Protein AF-A0A1V5P7W5-F1 (afdb_monomer_lite)

Structure (mmCIF, N/CA/C/O backbone):
data_AF-A0A1V5P7W5-F1
#
_entry.id   AF-A0A1V5P7W5-F1
#
loop_
_atom_site.group_PDB
_atom_site.id
_atom_site.type_symbol
_atom_site.label_atom_id
_atom_site.label_alt_id
_atom_site.label_comp_id
_atom_site.label_asym_id
_atom_site.label_entity_id
_atom_site.label_seq_id
_atom_site.pdbx_PDB_ins_code
_atom_site.Cartn_x
_atom_site.Cartn_y
_atom_site.Cartn_z
_atom_site.occupancy
_atom_site.B_iso_or_equiv
_atom_site.auth_seq_id
_atom_site.auth_comp_id
_atom_site.auth_asym_id
_atom_site.auth_atom_id
_atom_site.pdbx_PDB_model_num
ATOM 1 N N . MET A 1 1 ? 21.159 -1.625 1.897 1.00 65.69 1 ME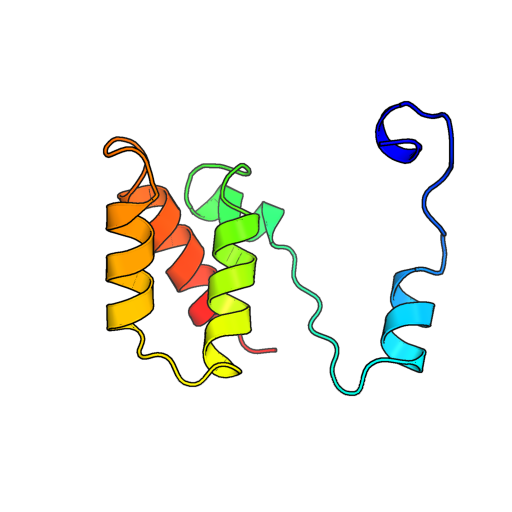T A N 1
ATOM 2 C CA . MET A 1 1 ? 20.358 -1.458 0.664 1.00 65.69 1 MET A CA 1
ATOM 3 C C . MET A 1 1 ? 21.270 -0.906 -0.425 1.00 65.69 1 MET A C 1
ATOM 5 O O . MET A 1 1 ? 21.418 0.306 -0.483 1.00 65.69 1 MET A O 1
ATOM 9 N N . PRO A 1 2 ? 21.918 -1.765 -1.233 1.00 85.25 2 PRO A N 1
ATOM 10 C CA . PRO A 1 2 ? 23.006 -1.363 -2.132 1.00 85.25 2 PRO A CA 1
ATOM 11 C C . PRO A 1 2 ? 22.590 -0.316 -3.174 1.00 85.25 2 PRO A C 1
ATOM 13 O O . PRO A 1 2 ? 23.397 0.533 -3.523 1.00 85.25 2 PRO A O 1
ATOM 16 N N . VAL A 1 3 ? 21.325 -0.310 -3.606 1.00 88.19 3 VAL A N 1
ATOM 17 C CA . VAL A 1 3 ? 20.793 0.731 -4.504 1.00 88.19 3 VAL A CA 1
ATOM 18 C C . VAL A 1 3 ? 20.691 2.088 -3.802 1.00 88.19 3 VAL A C 1
ATOM 20 O O . VAL A 1 3 ? 21.170 3.092 -4.315 1.00 88.19 3 VAL A O 1
ATOM 23 N N . ILE A 1 4 ? 20.132 2.122 -2.589 1.00 87.00 4 ILE A N 1
ATOM 24 C CA . ILE A 1 4 ? 19.969 3.364 -1.810 1.00 87.00 4 ILE A CA 1
ATOM 25 C C . ILE A 1 4 ? 21.324 3.940 -1.383 1.00 87.00 4 ILE A C 1
ATOM 27 O O . ILE A 1 4 ? 21.490 5.153 -1.330 1.00 87.00 4 ILE A O 1
ATOM 31 N N . THR A 1 5 ? 22.307 3.083 -1.103 1.00 93.06 5 THR A N 1
ATOM 32 C CA . THR A 1 5 ? 23.672 3.506 -0.758 1.00 93.06 5 THR A CA 1
ATOM 33 C C . THR A 1 5 ? 24.537 3.817 -1.984 1.00 93.06 5 THR A C 1
ATOM 35 O O . THR A 1 5 ? 25.728 4.066 -1.826 1.00 93.06 5 THR A O 1
ATOM 38 N N . GLY A 1 6 ? 23.978 3.770 -3.202 1.00 90.88 6 GLY A N 1
ATOM 39 C CA . GLY A 1 6 ? 24.693 4.041 -4.457 1.00 90.88 6 GLY A CA 1
ATOM 40 C C . GLY A 1 6 ? 25.713 2.971 -4.863 1.00 90.88 6 GLY A C 1
ATOM 41 O O . GLY A 1 6 ? 26.446 3.144 -5.831 1.00 90.88 6 GLY A O 1
ATOM 42 N N . SER A 1 7 ? 25.768 1.856 -4.137 1.00 91.69 7 SER A N 1
ATOM 43 C CA . SER A 1 7 ? 26.683 0.735 -4.375 1.00 91.69 7 SER A CA 1
ATOM 44 C C . SER A 1 7 ? 26.217 -0.187 -5.513 1.00 91.69 7 SER A C 1
ATOM 46 O O . SER A 1 7 ? 26.969 -1.058 -5.938 1.00 91.69 7 SER A O 1
ATOM 48 N N . ALA A 1 8 ? 24.983 -0.020 -5.996 1.00 92.44 8 ALA A N 1
ATOM 49 C CA . ALA A 1 8 ? 24.421 -0.696 -7.162 1.00 92.44 8 ALA A CA 1
ATOM 50 C C . ALA A 1 8 ? 23.413 0.221 -7.875 1.00 92.44 8 ALA A C 1
ATOM 52 O O . ALA A 1 8 ? 22.800 1.081 -7.243 1.00 92.44 8 ALA A O 1
ATOM 53 N N . LYS A 1 9 ? 23.202 0.020 -9.179 1.00 90.88 9 LYS A N 1
ATOM 54 C CA . LYS A 1 9 ? 22.122 0.682 -9.927 1.00 90.88 9 LYS A CA 1
ATOM 55 C C . LYS A 1 9 ? 20.862 -0.177 -9.902 1.00 90.88 9 LYS A C 1
ATOM 57 O O . LYS A 1 9 ? 20.951 -1.404 -9.907 1.00 90.88 9 LYS A O 1
ATOM 62 N N . TYR A 1 10 ? 19.699 0.469 -9.869 1.00 89.94 10 TYR A N 1
ATOM 63 C CA . TYR A 1 10 ? 18.438 -0.227 -10.106 1.00 89.94 10 TYR A CA 1
ATOM 64 C C . TYR A 1 10 ? 18.374 -0.641 -11.587 1.00 89.94 10 TYR A C 1
ATOM 66 O O . TYR A 1 10 ? 18.795 0.163 -12.423 1.00 89.94 10 TYR A O 1
ATOM 74 N N . PRO A 1 11 ? 17.914 -1.858 -11.927 1.00 90.19 11 PRO A N 1
ATOM 75 C CA . PRO A 1 11 ? 17.814 -2.283 -13.321 1.00 90.19 11 PRO A CA 1
ATOM 76 C C . PRO A 1 11 ? 16.886 -1.359 -14.111 1.00 90.19 11 PRO A C 1
ATOM 78 O O . PRO A 1 11 ? 15.819 -0.991 -13.617 1.00 90.19 11 PRO A O 1
ATOM 81 N N . GLU A 1 12 ? 17.285 -0.997 -15.330 1.00 92.12 12 GLU A N 1
ATOM 82 C CA . GLU A 1 12 ? 16.468 -0.152 -16.213 1.00 92.12 12 GLU A CA 1
ATOM 83 C C . GLU A 1 12 ? 15.238 -0.906 -16.745 1.00 92.12 12 GLU A C 1
ATOM 85 O O . GLU A 1 12 ? 14.219 -0.288 -17.024 1.00 92.12 12 GLU A O 1
ATOM 90 N N . ASP A 1 13 ? 15.314 -2.237 -16.806 1.00 94.00 13 ASP A N 1
ATOM 91 C CA . ASP A 1 13 ? 14.312 -3.166 -17.339 1.00 94.00 13 ASP A CA 1
ATOM 92 C C . ASP A 1 13 ? 13.527 -3.910 -16.240 1.00 94.00 13 ASP A C 1
ATOM 94 O O . ASP A 1 13 ? 12.983 -5.004 -16.449 1.00 94.00 13 ASP A O 1
ATOM 98 N N . ALA A 1 14 ? 13.517 -3.370 -15.017 1.00 92.06 14 ALA A N 1
ATOM 99 C CA . ALA A 1 14 ? 12.926 -4.041 -13.863 1.00 92.06 14 ALA A CA 1
ATOM 100 C C . ALA A 1 14 ? 11.436 -4.346 -14.078 1.00 92.06 14 ALA A C 1
ATOM 102 O O . ALA A 1 14 ? 10.966 -5.437 -13.746 1.00 92.06 14 ALA A O 1
ATOM 103 N N . LEU A 1 15 ? 10.692 -3.396 -14.649 1.00 91.00 15 LEU A N 1
ATOM 104 C CA . LEU A 1 15 ? 9.259 -3.538 -14.873 1.00 91.00 15 LEU A CA 1
ATOM 105 C C . LEU A 1 15 ? 8.964 -4.562 -15.973 1.00 91.00 15 LEU A C 1
ATOM 107 O O . LEU A 1 15 ? 8.093 -5.414 -15.807 1.00 91.00 15 LEU A O 1
ATOM 111 N N . GLU A 1 16 ? 9.712 -4.514 -17.069 1.00 94.31 16 GLU A N 1
ATOM 112 C CA . GLU A 1 16 ? 9.651 -5.453 -18.187 1.00 94.31 16 GLU A CA 1
ATOM 113 C C . GLU A 1 16 ? 9.933 -6.875 -17.701 1.00 94.31 16 GLU A C 1
ATOM 115 O O . GLU A 1 16 ? 9.185 -7.804 -18.009 1.00 94.31 16 GLU A O 1
ATOM 120 N N . THR A 1 17 ? 10.957 -7.038 -16.860 1.00 94.31 17 THR A N 1
ATOM 121 C CA . THR A 1 17 ? 11.307 -8.324 -16.248 1.00 94.31 17 THR A CA 1
ATOM 122 C C . THR A 1 17 ? 10.178 -8.869 -15.375 1.00 94.31 17 THR A C 1
ATOM 124 O O . THR A 1 17 ? 9.900 -10.071 -15.406 1.00 94.31 17 THR A O 1
ATOM 127 N N . VAL A 1 18 ? 9.513 -8.008 -14.597 1.00 94.00 18 VAL A N 1
ATOM 128 C CA . VAL A 1 18 ? 8.366 -8.408 -13.771 1.00 94.00 18 VAL A CA 1
ATOM 129 C C . VAL A 1 18 ? 7.178 -8.791 -14.653 1.00 94.00 18 VAL A C 1
ATOM 131 O O . VAL A 1 18 ? 6.608 -9.861 -14.454 1.00 94.00 18 VAL A O 1
ATOM 134 N N . LYS A 1 19 ? 6.849 -7.992 -15.675 1.00 94.19 19 LYS A N 1
ATOM 135 C CA . LYS A 1 19 ? 5.775 -8.284 -16.643 1.00 94.19 19 LYS A CA 1
ATOM 136 C C . LYS A 1 19 ? 5.988 -9.589 -17.400 1.00 94.19 19 LYS A C 1
ATOM 138 O O . LYS A 1 19 ? 5.026 -10.304 -17.646 1.00 94.19 19 LYS A O 1
ATOM 143 N N . ALA A 1 20 ? 7.232 -9.924 -17.734 1.00 96.00 20 ALA A N 1
ATOM 144 C CA . ALA A 1 20 ? 7.557 -11.155 -18.447 1.00 96.00 20 ALA A CA 1
ATOM 145 C C . ALA A 1 20 ? 7.391 -12.428 -17.594 1.00 96.00 20 ALA A C 1
ATOM 147 O O . ALA A 1 20 ? 7.274 -13.519 -18.148 1.00 96.00 20 ALA A O 1
ATOM 148 N N . LYS A 1 21 ? 7.420 -12.315 -16.257 1.00 95.44 21 LYS A N 1
ATOM 149 C CA . LYS A 1 21 ? 7.448 -13.468 -15.335 1.00 95.44 21 LYS A CA 1
ATOM 150 C C . LYS A 1 21 ? 6.220 -13.581 -14.436 1.00 95.44 21 LYS A C 1
ATOM 152 O O . LYS A 1 21 ? 5.909 -14.677 -13.975 1.00 95.44 21 LYS A O 1
ATOM 157 N N . ALA A 1 22 ? 5.557 -12.471 -14.129 1.00 92.94 22 ALA A N 1
ATOM 158 C CA . ALA A 1 22 ? 4.414 -12.447 -13.229 1.00 92.94 22 ALA A CA 1
ATOM 159 C C . ALA A 1 22 ? 3.113 -12.758 -13.979 1.00 92.94 22 ALA A C 1
ATOM 161 O O . ALA A 1 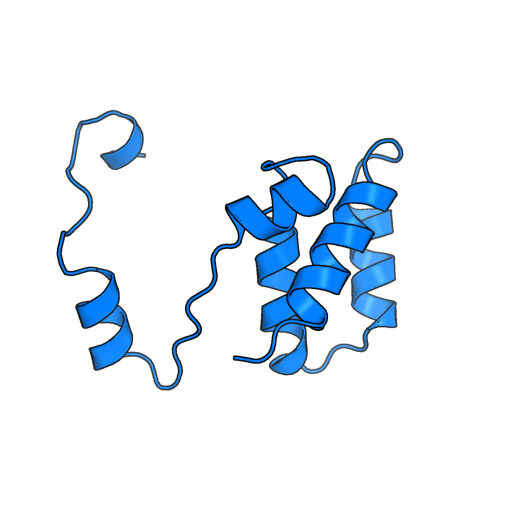22 ? 2.879 -12.261 -15.075 1.00 92.94 22 ALA A O 1
ATOM 162 N N . ALA A 1 23 ? 2.224 -13.527 -13.347 1.00 91.56 23 ALA A N 1
ATOM 163 C CA . ALA A 1 23 ? 0.904 -13.825 -13.909 1.00 91.56 23 ALA A CA 1
ATOM 164 C C . ALA A 1 23 ? -0.001 -12.581 -14.001 1.00 91.56 23 ALA A C 1
ATOM 166 O O . ALA A 1 23 ? -0.881 -12.509 -14.854 1.00 91.56 23 ALA A O 1
ATOM 167 N N . LYS A 1 24 ? 0.204 -11.605 -13.109 1.00 90.69 24 LYS A N 1
ATOM 168 C CA . LYS A 1 24 ? -0.512 -10.329 -13.079 1.00 90.69 24 LYS A CA 1
ATOM 169 C C . LYS A 1 24 ? 0.418 -9.245 -12.553 1.00 90.69 24 LYS A C 1
ATOM 171 O O . LYS A 1 24 ? 1.075 -9.442 -11.532 1.00 90.69 24 LYS A O 1
ATOM 176 N N . VAL A 1 25 ? 0.437 -8.100 -13.226 1.00 93.19 25 VAL A N 1
ATOM 177 C CA . VAL A 1 25 ? 1.165 -6.901 -12.797 1.00 93.19 25 VAL A CA 1
ATOM 178 C C . VAL A 1 25 ? 0.170 -5.762 -12.663 1.00 93.19 25 VAL A C 1
ATOM 180 O O . VAL A 1 25 ? -0.667 -5.572 -13.540 1.00 93.19 25 VAL A O 1
ATOM 183 N N . VAL A 1 26 ? 0.259 -5.027 -11.556 1.00 93.19 26 VAL A N 1
ATOM 184 C CA . VAL A 1 26 ? -0.496 -3.793 -11.341 1.00 93.19 26 VAL A CA 1
ATOM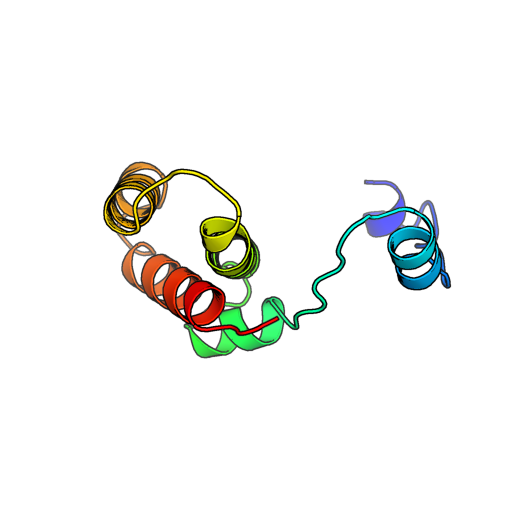 185 C C . VAL A 1 26 ? 0.509 -2.668 -11.169 1.00 93.19 26 VAL A C 1
ATOM 187 O O . VAL A 1 26 ? 1.315 -2.692 -10.240 1.00 93.19 26 VAL A O 1
ATOM 190 N N . GLU A 1 27 ? 0.472 -1.701 -12.077 1.00 93.31 27 GLU A N 1
ATOM 191 C CA . GLU A 1 27 ? 1.285 -0.491 -11.995 1.00 93.31 27 GLU A CA 1
ATOM 192 C C . GLU A 1 27 ? 0.481 0.612 -11.323 1.00 93.31 27 GLU A C 1
ATOM 194 O O . GLU A 1 27 ? -0.661 0.879 -11.695 1.00 93.31 27 GLU A O 1
ATOM 199 N N . ILE A 1 28 ? 1.072 1.251 -10.317 1.00 93.94 28 ILE A N 1
ATOM 200 C CA . ILE A 1 28 ? 0.398 2.289 -9.548 1.00 93.94 28 ILE A CA 1
ATOM 201 C C . ILE A 1 28 ? 1.394 3.330 -9.045 1.00 93.94 28 ILE A C 1
ATOM 203 O O . ILE A 1 28 ? 2.450 2.997 -8.506 1.00 93.94 28 ILE A O 1
ATOM 207 N N . ASP A 1 29 ? 1.019 4.604 -9.157 1.00 95.62 29 ASP A N 1
ATOM 208 C CA . ASP A 1 29 ? 1.700 5.699 -8.467 1.00 95.62 29 ASP A CA 1
ATOM 209 C C . ASP A 1 29 ? 1.260 5.747 -6.993 1.00 95.62 29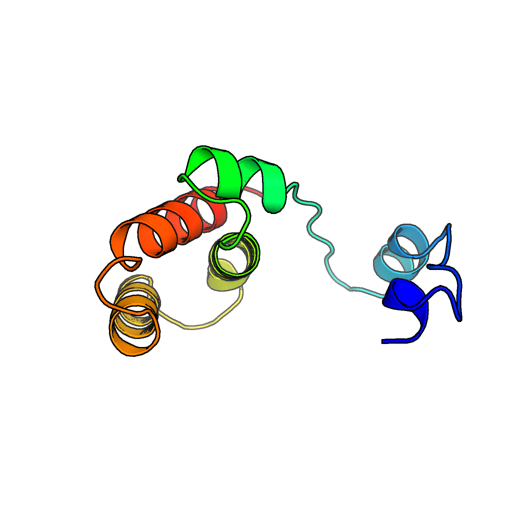 ASP A C 1
ATOM 211 O O . ASP A 1 29 ? 0.410 6.540 -6.571 1.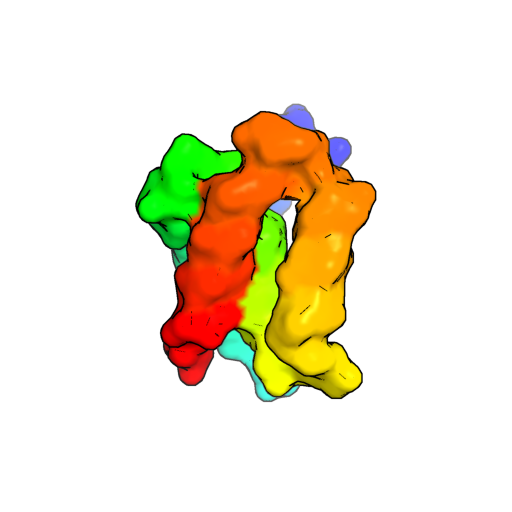00 95.62 29 ASP A O 1
ATOM 215 N N . ALA A 1 30 ? 1.818 4.833 -6.196 1.00 96.69 30 ALA A N 1
ATOM 216 C CA . ALA A 1 30 ? 1.494 4.718 -4.778 1.00 96.69 30 ALA A CA 1
ATOM 217 C C . ALA A 1 30 ? 1.920 5.960 -3.976 1.00 96.69 30 ALA A C 1
ATOM 219 O O . ALA A 1 30 ? 1.248 6.324 -3.009 1.00 96.69 30 ALA A O 1
ATOM 220 N N . ILE A 1 31 ? 3.011 6.622 -4.378 1.00 96.81 31 ILE A N 1
ATOM 221 C CA . ILE A 1 31 ? 3.507 7.835 -3.720 1.00 96.81 31 ILE A CA 1
ATOM 222 C C . ILE A 1 31 ? 2.525 8.983 -3.950 1.00 96.81 31 ILE A C 1
ATOM 224 O O . ILE A 1 31 ? 2.062 9.569 -2.971 1.00 96.81 31 ILE A O 1
ATOM 228 N N . GLY A 1 32 ? 2.128 9.250 -5.197 1.00 97.38 32 GLY A N 1
ATOM 229 C CA . GLY A 1 32 ? 1.181 10.322 -5.505 1.00 97.38 32 GLY A CA 1
ATOM 230 C C . GLY A 1 32 ? -0.190 10.117 -4.853 1.00 97.38 32 GLY A C 1
ATOM 231 O O . GLY A 1 32 ? -0.824 11.072 -4.395 1.00 97.38 32 GLY A O 1
ATOM 232 N N . LEU A 1 33 ? -0.664 8.873 -4.727 1.00 96.50 33 LEU A N 1
ATOM 233 C CA . LEU A 1 33 ? -1.894 8.571 -3.981 1.00 96.50 33 LEU A CA 1
ATOM 234 C C . LEU A 1 33 ? -1.740 8.772 -2.467 1.00 96.50 33 LEU A C 1
ATOM 236 O O . LEU A 1 33 ? -2.657 9.282 -1.812 1.00 96.50 33 LEU A O 1
ATOM 240 N N . ALA A 1 34 ? -0.588 8.415 -1.904 1.00 96.88 34 ALA A N 1
ATOM 241 C CA . ALA A 1 34 ? -0.297 8.624 -0.491 1.00 96.88 34 ALA A CA 1
ATOM 242 C C . ALA A 1 34 ? -0.174 10.120 -0.152 1.00 96.88 34 ALA A C 1
ATOM 244 O O . ALA A 1 34 ? -0.733 10.585 0.842 1.00 96.88 34 ALA A O 1
ATOM 245 N N . GLU A 1 35 ? 0.453 10.912 -1.023 1.00 97.19 35 GLU A N 1
ATOM 246 C CA . GLU A 1 35 ? 0.511 12.372 -0.898 1.00 97.19 35 GLU A CA 1
ATOM 247 C C . GLU A 1 35 ? -0.883 12.998 -0.890 1.00 97.19 35 GLU A C 1
ATOM 249 O O . GLU A 1 35 ? -1.190 13.799 -0.008 1.00 97.19 35 GLU A O 1
ATOM 254 N N . LYS A 1 36 ? -1.783 12.540 -1.770 1.00 95.50 36 LYS A N 1
ATOM 255 C CA . LYS A 1 36 ? -3.205 12.936 -1.765 1.00 95.50 36 LYS A CA 1
ATOM 256 C C . LYS A 1 36 ? -3.966 12.510 -0.504 1.00 95.50 36 LYS A C 1
ATOM 258 O O . LYS A 1 36 ? -5.121 12.902 -0.340 1.00 95.50 36 LYS A O 1
ATOM 263 N N . SER A 1 37 ? -3.378 11.662 0.338 1.00 93.19 37 SER A N 1
ATOM 264 C CA . SER A 1 37 ? -3.919 11.270 1.649 1.00 93.19 37 SER A CA 1
ATOM 265 C C . SER A 1 37 ? -3.331 12.105 2.790 1.00 93.19 37 SER A C 1
ATOM 267 O O . SER A 1 37 ? -3.848 12.064 3.900 1.00 93.19 37 SER A O 1
ATOM 269 N N . GLY A 1 38 ? -2.272 12.878 2.526 1.00 93.19 38 GLY A N 1
ATOM 270 C CA . GLY A 1 38 ? -1.614 13.768 3.483 1.00 93.19 38 GLY A CA 1
ATOM 271 C C . GLY A 1 38 ? -0.161 13.404 3.799 1.00 93.19 38 GLY A C 1
ATOM 272 O O . GLY A 1 38 ? 0.519 14.175 4.474 1.00 93.19 38 GLY A O 1
ATOM 273 N N . THR A 1 39 ? 0.357 12.259 3.334 1.00 93.81 39 THR A N 1
ATOM 274 C CA . THR A 1 39 ? 1.784 11.926 3.485 1.00 93.81 39 THR A CA 1
ATOM 275 C C . THR A 1 39 ? 2.254 10.879 2.482 1.00 93.81 39 THR A C 1
ATOM 277 O O . THR A 1 39 ? 1.675 9.803 2.377 1.00 93.81 39 THR A O 1
ATOM 280 N N . SER A 1 40 ? 3.389 11.127 1.826 1.00 95.25 40 SER A N 1
ATOM 281 C CA . SER A 1 40 ? 4.062 10.138 0.970 1.00 95.25 40 SER A CA 1
ATOM 282 C C . SER A 1 40 ? 4.502 8.877 1.727 1.00 95.25 40 SER A C 1
ATOM 284 O O . SER A 1 40 ? 4.673 7.814 1.134 1.00 95.25 40 SER A O 1
ATOM 286 N N . ARG A 1 41 ? 4.633 8.952 3.061 1.00 94.50 41 ARG A N 1
ATOM 287 C CA . ARG A 1 41 ? 5.039 7.817 3.907 1.00 94.50 41 ARG A CA 1
ATOM 288 C C . ARG A 1 41 ? 4.020 6.675 3.935 1.00 94.50 41 ARG A C 1
ATOM 290 O O . ARG A 1 41 ? 4.394 5.577 4.327 1.00 94.50 41 ARG A O 1
ATOM 297 N N . ALA A 1 42 ? 2.773 6.921 3.529 1.00 96.81 42 ALA A N 1
ATOM 298 C CA . ALA A 1 42 ? 1.708 5.918 3.497 1.00 96.81 42 ALA A CA 1
ATOM 299 C C . ALA A 1 42 ? 1.629 5.149 2.161 1.00 96.81 42 ALA A C 1
ATOM 301 O O . ALA A 1 42 ? 0.666 4.420 1.930 1.00 96.81 42 ALA A O 1
ATOM 302 N N . ALA A 1 43 ? 2.624 5.284 1.272 1.00 97.25 43 ALA A N 1
ATOM 303 C CA . ALA A 1 43 ? 2.652 4.588 -0.020 1.00 97.25 43 ALA A CA 1
ATOM 304 C C . ALA A 1 43 ? 2.557 3.059 0.121 1.00 97.25 43 ALA A C 1
ATOM 306 O O . ALA A 1 43 ? 1.908 2.394 -0.683 1.00 97.25 43 ALA A O 1
ATOM 307 N N . ASN A 1 44 ? 3.138 2.491 1.180 1.00 96.38 44 ASN A N 1
ATOM 308 C CA . ASN A 1 44 ? 2.984 1.071 1.493 1.00 96.38 44 ASN A CA 1
ATOM 309 C C . ASN A 1 44 ? 1.525 0.685 1.779 1.00 96.38 44 ASN A C 1
ATOM 311 O O . ASN A 1 44 ? 1.079 -0.362 1.324 1.00 96.38 44 ASN A O 1
ATOM 315 N N . VAL A 1 45 ? 0.770 1.532 2.477 1.00 97.69 45 VAL A N 1
ATOM 316 C CA . VAL A 1 45 ? -0.637 1.277 2.800 1.00 97.69 45 VAL A CA 1
ATOM 317 C C . VAL A 1 45 ? -1.539 1.440 1.576 1.00 97.69 45 VAL A C 1
ATOM 319 O O . VAL A 1 45 ? -2.475 0.661 1.415 1.00 97.69 45 VAL A O 1
ATOM 322 N N . VAL A 1 46 ? -1.207 2.348 0.649 1.00 98.06 46 VAL A N 1
ATOM 323 C CA . VAL A 1 46 ? -1.855 2.388 -0.676 1.00 98.06 46 VAL A CA 1
ATOM 324 C C . VAL A 1 46 ? -1.687 1.047 -1.396 1.00 98.06 46 VAL A C 1
ATOM 326 O O . VAL A 1 46 ? -2.665 0.481 -1.878 1.00 98.06 46 VAL A O 1
ATOM 329 N N . MET A 1 47 ? -0.468 0.498 -1.435 1.00 97.25 47 MET A N 1
ATOM 330 C CA . MET A 1 47 ? -0.219 -0.802 -2.074 1.00 97.25 47 MET A CA 1
ATOM 331 C C . MET A 1 47 ? -0.994 -1.946 -1.399 1.00 97.25 47 MET A C 1
ATOM 333 O O . MET A 1 47 ? -1.479 -2.839 -2.093 1.00 97.25 47 MET A O 1
ATOM 337 N N . LEU A 1 48 ? -1.165 -1.909 -0.070 1.00 97.06 48 LEU A N 1
ATOM 338 C CA . LEU A 1 48 ? -2.010 -2.875 0.645 1.00 97.06 48 LEU A CA 1
ATOM 339 C C . LEU A 1 48 ? -3.483 -2.771 0.232 1.00 97.06 48 LEU A C 1
ATOM 341 O O . LEU A 1 48 ? -4.121 -3.803 0.042 1.00 97.06 48 LEU A O 1
ATOM 345 N N . GLY A 1 49 ? -4.003 -1.556 0.032 1.00 97.25 49 GLY A N 1
ATOM 346 C CA . GLY A 1 49 ? -5.362 -1.346 -0.473 1.00 97.25 49 GLY A CA 1
ATOM 347 C C . GLY A 1 49 ? -5.586 -1.999 -1.839 1.00 97.25 49 GLY A C 1
ATOM 348 O O . GLY A 1 49 ? -6.576 -2.695 -2.040 1.00 97.25 49 GLY A O 1
ATOM 349 N N . VAL A 1 50 ? -4.625 -1.864 -2.757 1.00 96.69 50 VAL A N 1
ATOM 350 C CA . VAL A 1 50 ? -4.683 -2.533 -4.070 1.00 96.69 50 VAL A CA 1
ATOM 351 C C . VAL A 1 50 ? -4.685 -4.054 -3.906 1.00 96.69 50 VAL A C 1
ATOM 353 O O . VAL A 1 50 ? -5.506 -4.752 -4.508 1.00 96.69 50 VAL A O 1
ATOM 356 N N . LEU A 1 51 ? -3.774 -4.567 -3.071 1.00 95.38 51 LEU A N 1
ATOM 357 C CA . LEU A 1 51 ? -3.583 -5.996 -2.829 1.00 95.38 51 LEU A CA 1
ATOM 358 C C . LEU A 1 51 ? -4.802 -6.662 -2.178 1.00 95.38 51 LEU A C 1
ATOM 360 O O . LEU A 1 51 ? -5.054 -7.836 -2.446 1.00 95.38 51 LEU A O 1
ATOM 364 N N . ALA A 1 52 ? -5.563 -5.935 -1.358 1.00 96.19 52 ALA A N 1
ATOM 365 C CA . ALA A 1 52 ? -6.689 -6.467 -0.594 1.00 96.19 52 ALA A CA 1
ATOM 366 C C . ALA A 1 52 ? -7.726 -7.205 -1.459 1.00 96.19 52 ALA A C 1
ATOM 368 O O . ALA A 1 52 ? -8.264 -8.213 -1.017 1.00 96.19 52 ALA A O 1
ATOM 369 N N . HIS A 1 53 ? -7.934 -6.797 -2.716 1.00 92.00 53 HIS A N 1
ATOM 370 C CA . HIS A 1 53 ? -8.827 -7.495 -3.657 1.00 92.00 53 HIS A CA 1
ATOM 371 C C . HIS A 1 53 ? -8.386 -8.915 -4.025 1.00 92.00 53 HIS A C 1
ATOM 373 O O . HIS A 1 53 ? -9.171 -9.687 -4.567 1.00 92.00 53 HIS A O 1
ATOM 379 N N . SER A 1 54 ? -7.109 -9.232 -3.820 1.00 92.19 54 SER A N 1
ATOM 380 C CA . SER A 1 54 ? -6.509 -10.516 -4.193 1.00 92.19 54 SER A CA 1
ATOM 381 C C . SER A 1 54 ? -6.334 -11.450 -2.995 1.00 92.19 54 SER A C 1
ATOM 383 O O . SER A 1 54 ? -5.845 -12.564 -3.168 1.00 92.19 54 SER A O 1
ATOM 385 N N . LEU A 1 55 ? -6.699 -11.008 -1.786 1.00 94.00 55 LEU A N 1
ATOM 386 C CA . LEU A 1 55 ? -6.549 -11.774 -0.552 1.00 94.00 55 LEU A CA 1
ATOM 387 C C . LEU A 1 55 ? -7.918 -12.053 0.086 1.00 94.00 55 LEU A C 1
ATOM 389 O O . LEU A 1 55 ? -8.824 -11.232 -0.026 1.00 94.00 55 LEU A O 1
ATOM 393 N N . PRO A 1 56 ? -8.090 -13.192 0.780 1.00 95.94 56 PRO A N 1
ATOM 394 C CA . PRO A 1 56 ? -9.373 -13.610 1.341 1.00 95.94 56 PRO A CA 1
ATOM 395 C C . PRO A 1 56 ? -9.655 -12.946 2.701 1.00 95.94 56 PRO A C 1
ATOM 397 O O . PRO A 1 56 ? -10.012 -13.621 3.663 1.00 95.94 56 PRO A O 1
ATOM 400 N N . PHE A 1 57 ? -9.460 -11.630 2.796 1.00 96.25 57 PHE A N 1
ATOM 401 C CA . PHE A 1 57 ? -9.708 -10.850 4.010 1.00 96.25 57 PHE A CA 1
ATOM 402 C C . PHE A 1 57 ? -10.794 -9.816 3.754 1.00 96.25 57 PHE A C 1
ATOM 404 O O . PHE A 1 57 ? -10.864 -9.236 2.668 1.00 96.25 57 PHE A O 1
ATOM 411 N N . SER A 1 58 ? -11.639 -9.573 4.753 1.00 96.81 58 SER A N 1
ATOM 412 C CA . SER A 1 58 ? -12.667 -8.547 4.633 1.00 96.81 58 SER A CA 1
ATOM 413 C C . SER A 1 58 ? -12.052 -7.149 4.707 1.00 96.81 58 SER A C 1
ATOM 415 O O . SER A 1 58 ? -10.970 -6.945 5.260 1.00 96.81 58 SER A O 1
ATOM 417 N N . HIS A 1 59 ? -12.767 -6.157 4.178 1.00 96.31 59 HIS A N 1
ATOM 418 C CA . HIS A 1 59 ? -12.391 -4.749 4.331 1.00 96.31 59 HIS A CA 1
ATOM 419 C C . HIS A 1 59 ? -12.252 -4.349 5.813 1.00 96.31 59 HIS A C 1
ATOM 421 O O . HIS A 1 59 ? -11.299 -3.671 6.193 1.00 96.31 59 HIS A O 1
ATOM 427 N N . GLU A 1 60 ? -13.139 -4.859 6.671 1.00 97.38 60 GLU A N 1
ATOM 428 C CA . GLU A 1 60 ? -13.115 -4.599 8.111 1.00 97.38 60 GLU A CA 1
ATOM 429 C C . GLU A 1 60 ? -11.849 -5.151 8.787 1.00 97.38 60 GLU A C 1
ATOM 431 O O . GLU A 1 60 ? -11.278 -4.488 9.656 1.00 97.38 60 GLU A O 1
ATOM 436 N N . ASP A 1 61 ? -11.364 -6.324 8.362 1.00 97.75 61 ASP A N 1
ATOM 437 C CA . ASP A 1 61 ? -10.113 -6.900 8.874 1.00 97.75 61 ASP A CA 1
ATOM 438 C C . ASP A 1 61 ? -8.917 -5.992 8.564 1.00 97.75 61 ASP A C 1
ATOM 440 O O . ASP A 1 61 ? -8.062 -5.768 9.425 1.00 97.75 61 ASP A O 1
ATOM 444 N N . TRP A 1 62 ? -8.880 -5.404 7.364 1.00 97.62 62 TRP A N 1
ATOM 445 C CA . TRP A 1 62 ? -7.851 -4.433 6.989 1.00 97.62 62 TRP A CA 1
ATOM 446 C C . TRP A 1 62 ? -7.926 -3.156 7.824 1.00 97.62 62 TRP A C 1
ATOM 448 O O . TRP A 1 62 ? -6.895 -2.686 8.311 1.00 97.62 62 TRP A O 1
ATOM 458 N N . MET A 1 63 ? -9.129 -2.613 8.033 1.00 97.88 63 MET A N 1
ATOM 459 C CA . MET A 1 63 ? -9.320 -1.418 8.863 1.00 97.88 63 MET A CA 1
ATOM 460 C C . MET A 1 63 ? -8.834 -1.646 10.294 1.00 97.88 63 MET A C 1
ATOM 462 O O . MET A 1 63 ? -8.059 -0.842 10.819 1.00 97.88 63 MET A O 1
ATOM 466 N N . LYS A 1 64 ? -9.204 -2.783 10.895 1.00 97.94 64 LYS A N 1
ATOM 467 C CA . LYS A 1 64 ? -8.733 -3.182 12.228 1.00 97.94 64 LYS A CA 1
ATOM 468 C C . LYS A 1 64 ? -7.217 -3.350 12.267 1.00 97.94 64 LYS A C 1
ATOM 470 O O . LYS A 1 64 ? -6.566 -2.871 13.193 1.00 97.94 64 LYS A O 1
ATOM 475 N N . ALA A 1 65 ? -6.626 -3.992 11.258 1.00 97.50 65 ALA A N 1
ATOM 476 C CA . ALA A 1 65 ? -5.179 -4.171 11.193 1.00 97.50 65 ALA A CA 1
ATOM 477 C C . ALA A 1 65 ? -4.431 -2.827 11.146 1.00 97.50 65 ALA A C 1
ATOM 479 O O . ALA A 1 65 ? -3.402 -2.678 11.809 1.00 97.50 65 ALA A O 1
ATOM 480 N N . ILE A 1 66 ? -4.953 -1.836 10.417 1.00 97.19 66 ILE A N 1
ATOM 481 C CA . ILE A 1 66 ? -4.382 -0.484 10.377 1.00 97.19 66 ILE A CA 1
ATOM 482 C C . ILE A 1 66 ? -4.453 0.168 11.761 1.00 97.19 66 ILE A C 1
ATOM 484 O O . ILE A 1 66 ? -3.444 0.686 12.235 1.00 97.19 66 ILE A O 1
ATOM 488 N N . GLU A 1 67 ? -5.599 0.109 12.439 1.00 97.06 67 GLU A N 1
ATOM 489 C CA . GLU A 1 67 ? -5.764 0.685 13.781 1.00 97.06 67 GLU A CA 1
ATOM 490 C C . GLU A 1 67 ? -4.823 0.066 14.822 1.00 97.06 67 GLU A C 1
ATOM 492 O O . GLU A 1 67 ? -4.294 0.781 15.672 1.00 97.06 67 GLU A O 1
ATOM 497 N N . LEU A 1 68 ? -4.576 -1.245 14.735 1.00 97.50 68 LEU A N 1
ATOM 498 C CA . LEU A 1 68 ? -3.720 -1.969 15.678 1.00 97.50 68 LEU A CA 1
ATOM 499 C C . LEU A 1 68 ? -2.220 -1.718 15.465 1.00 97.50 68 LEU A C 1
ATOM 501 O O . LEU A 1 68 ? -1.449 -1.773 16.422 1.00 97.50 68 LEU A O 1
ATOM 505 N N . ASN A 1 69 ? -1.789 -1.469 14.226 1.00 96.38 69 ASN A N 1
ATOM 506 C CA . ASN A 1 69 ? -0.364 -1.396 13.878 1.00 96.38 69 ASN A CA 1
ATOM 507 C C . ASN A 1 69 ? 0.142 0.033 13.641 1.00 96.38 69 ASN A C 1
ATOM 509 O O . ASN A 1 69 ? 1.351 0.281 13.662 1.00 96.38 69 ASN A O 1
ATOM 513 N N . VAL A 1 70 ? -0.756 0.990 13.409 1.00 95.31 70 VAL A N 1
ATOM 514 C CA . VAL A 1 70 ? -0.397 2.384 13.145 1.00 95.31 70 VAL A CA 1
ATOM 515 C C . VAL A 1 70 ? -0.512 3.206 14.424 1.00 95.31 70 VAL A C 1
ATOM 517 O O . VAL A 1 70 ? -1.464 3.097 15.188 1.00 95.31 70 VAL A O 1
ATOM 520 N N . LYS A 1 71 ? 0.465 4.091 14.662 1.00 94.88 71 LYS A N 1
ATOM 521 C CA . LYS A 1 71 ? 0.414 5.010 15.809 1.00 94.88 71 LYS A CA 1
ATOM 522 C C . LYS A 1 71 ? -0.867 5.857 15.740 1.00 94.88 71 LYS A C 1
ATOM 524 O O . LYS A 1 71 ? -1.142 6.380 14.660 1.00 94.88 71 LYS A O 1
ATOM 529 N N . PRO A 1 72 ? -1.556 6.130 16.866 1.00 95.69 72 PRO A N 1
ATOM 530 C CA . PRO A 1 72 ? -2.858 6.808 16.874 1.00 95.69 72 PRO A CA 1
ATOM 531 C C . PRO A 1 72 ? -2.933 8.084 16.024 1.00 95.69 72 PRO A C 1
ATOM 533 O O . PRO A 1 72 ? -3.876 8.282 15.266 1.00 95.69 72 PRO A O 1
ATOM 536 N N . LYS A 1 73 ? -1.879 8.910 16.057 1.00 96.00 73 LYS A N 1
ATOM 537 C CA . LYS A 1 73 ? -1.773 10.156 15.276 1.00 96.00 73 LYS A CA 1
ATOM 538 C C . LYS A 1 73 ? -1.843 9.960 13.751 1.00 96.00 73 LYS A C 1
ATOM 540 O O . LYS A 1 73 ? -2.135 10.911 13.034 1.00 96.00 73 LYS A O 1
ATOM 545 N N . PHE A 1 74 ? -1.529 8.769 13.246 1.00 96.06 74 PHE A N 1
ATOM 546 C CA . PHE A 1 74 ? -1.439 8.483 11.815 1.00 96.06 74 PHE A CA 1
ATOM 547 C C . PHE A 1 74 ? -2.509 7.502 11.320 1.00 96.06 74 PHE A C 1
ATOM 549 O O . PHE A 1 74 ? -2.473 7.139 10.148 1.00 96.06 74 PHE A O 1
ATOM 556 N N . ILE A 1 75 ? -3.451 7.071 12.164 1.00 97.06 75 ILE A N 1
ATOM 557 C CA . ILE A 1 75 ? -4.474 6.091 11.767 1.00 97.06 75 ILE A CA 1
ATOM 558 C C . ILE A 1 75 ? -5.302 6.621 10.590 1.00 97.06 75 ILE A C 1
ATOM 560 O O . ILE A 1 75 ? -5.361 5.970 9.552 1.00 97.06 75 ILE A O 1
ATOM 564 N N . GLU A 1 76 ? -5.846 7.834 10.695 1.00 97.38 76 GLU A N 1
ATOM 565 C CA . GLU A 1 76 ? -6.752 8.388 9.676 1.00 97.38 76 GLU A CA 1
ATOM 566 C C . GLU A 1 76 ? -6.090 8.588 8.305 1.00 97.38 76 GLU A C 1
ATOM 568 O O . GLU A 1 76 ? -6.682 8.279 7.268 1.00 97.38 76 GLU A O 1
ATOM 573 N N . VAL A 1 77 ? -4.825 9.027 8.278 1.00 97.44 77 VAL A N 1
ATOM 574 C CA . VAL A 1 77 ? -4.082 9.157 7.014 1.00 97.44 77 VAL A CA 1
ATOM 575 C C . VAL A 1 77 ? -3.799 7.795 6.381 1.00 97.44 77 VAL A C 1
ATOM 577 O O . VAL A 1 77 ? -3.885 7.664 5.163 1.00 97.44 77 VAL A O 1
ATOM 580 N N . ASN A 1 78 ? -3.510 6.767 7.184 1.00 98.12 78 ASN A N 1
ATOM 581 C CA . ASN A 1 78 ? -3.271 5.420 6.667 1.00 98.12 78 ASN A CA 1
ATOM 582 C C . ASN A 1 78 ? -4.572 4.745 6.217 1.00 98.12 78 ASN A C 1
ATOM 584 O O . ASN A 1 78 ? -4.568 4.117 5.165 1.00 98.12 78 ASN A O 1
ATOM 588 N N . LYS A 1 79 ? -5.694 4.938 6.922 1.00 98.00 79 LYS A N 1
ATOM 589 C CA . LYS A 1 79 ? -7.016 4.502 6.443 1.00 98.00 79 LYS A CA 1
ATOM 590 C C . LYS A 1 79 ? -7.353 5.145 5.103 1.00 98.00 79 LYS A C 1
ATOM 592 O O . LYS A 1 79 ? -7.657 4.447 4.147 1.00 98.00 79 LYS A O 1
ATOM 597 N N . THR A 1 80 ? -7.192 6.463 4.987 1.00 98.00 80 THR A N 1
ATOM 598 C CA . THR A 1 80 ? -7.442 7.176 3.723 1.00 98.00 80 THR A CA 1
ATOM 599 C C . THR A 1 80 ? -6.534 6.680 2.594 1.00 98.00 80 THR A C 1
ATOM 601 O O . THR A 1 80 ? -6.987 6.510 1.462 1.00 98.00 80 THR A O 1
ATOM 604 N N . ALA A 1 81 ? -5.258 6.418 2.889 1.00 98.06 81 ALA A N 1
ATOM 605 C CA . ALA A 1 81 ? -4.324 5.848 1.924 1.00 98.06 81 ALA A CA 1
ATOM 606 C C . ALA A 1 81 ? -4.745 4.437 1.484 1.00 98.06 81 ALA A C 1
ATOM 608 O O . ALA A 1 81 ? -4.722 4.144 0.288 1.00 98.06 81 ALA A O 1
ATOM 609 N N . PHE A 1 82 ? -5.180 3.597 2.428 1.00 98.25 82 PHE A N 1
ATOM 610 C CA . PHE A 1 82 ? -5.720 2.275 2.131 1.00 98.25 82 PHE A CA 1
ATOM 611 C C . PHE A 1 82 ? -6.933 2.383 1.213 1.00 98.25 82 PHE A C 1
ATOM 613 O O . PHE A 1 82 ? -6.938 1.745 0.169 1.00 98.25 82 PHE A O 1
ATOM 620 N N . GLU A 1 83 ? -7.908 3.238 1.536 1.00 98.00 83 GLU A N 1
ATOM 621 C CA . GLU A 1 83 ? -9.113 3.422 0.717 1.00 98.00 83 GLU A CA 1
ATOM 622 C C . GLU A 1 83 ? -8.792 3.884 -0.702 1.00 98.00 83 GLU A C 1
ATOM 624 O O . GLU A 1 83 ? -9.392 3.407 -1.659 1.00 98.00 83 GLU A O 1
ATOM 629 N N . LYS A 1 84 ? -7.816 4.783 -0.884 1.00 97.00 84 LYS A N 1
ATOM 630 C CA . LYS A 1 84 ? -7.392 5.189 -2.234 1.00 97.00 84 LYS A CA 1
ATOM 631 C C . LYS A 1 84 ? -6.783 4.029 -3.017 1.00 97.00 84 LYS A C 1
ATOM 633 O O . LYS A 1 84 ? -7.014 3.936 -4.218 1.00 97.00 84 LYS A O 1
ATOM 638 N N . GLY A 1 85 ? -6.017 3.167 -2.349 1.00 96.94 85 GLY A N 1
ATOM 639 C CA . GLY A 1 85 ? -5.511 1.929 -2.939 1.00 96.94 85 GLY A CA 1
ATOM 640 C C . GLY A 1 85 ? -6.624 0.920 -3.228 1.00 96.94 85 GLY A C 1
ATOM 641 O O . GLY A 1 85 ? -6.634 0.300 -4.282 1.0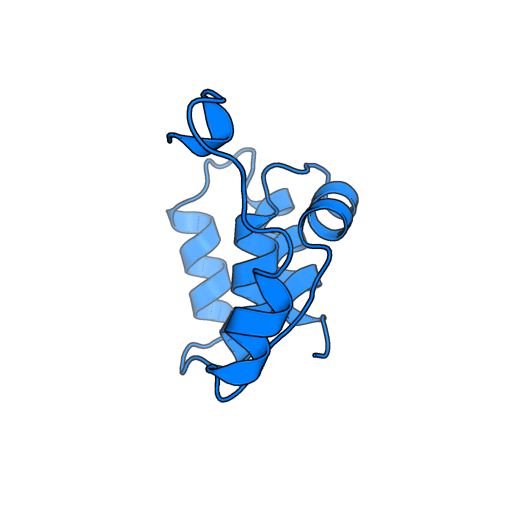0 96.94 85 GLY A O 1
ATOM 642 N N . TYR A 1 86 ? -7.595 0.791 -2.328 1.00 96.81 86 TYR A N 1
ATOM 643 C CA . TYR A 1 86 ? -8.736 -0.114 -2.457 1.00 96.81 86 TYR A CA 1
ATOM 644 C C . TYR A 1 86 ? -9.731 0.346 -3.535 1.00 96.81 86 TYR A C 1
ATOM 646 O O . TYR A 1 86 ? -10.349 -0.450 -4.225 1.00 96.81 86 TYR A O 1
ATOM 654 N N . ALA A 1 87 ? -9.864 1.648 -3.763 1.00 95.75 87 ALA A N 1
ATOM 655 C CA . ALA A 1 87 ? -10.655 2.179 -4.867 1.00 95.75 87 ALA A CA 1
ATOM 656 C C . ALA A 1 87 ? -9.917 2.117 -6.219 1.00 95.75 87 ALA A C 1
ATOM 658 O O . ALA A 1 87 ? -10.526 2.373 -7.263 1.00 95.75 87 ALA A O 1
ATOM 659 N N . PHE A 1 88 ? -8.613 1.812 -6.222 1.00 93.94 88 PHE A N 1
ATOM 660 C CA . PHE A 1 88 ? -7.819 1.739 -7.441 1.00 93.94 88 PHE A CA 1
ATOM 661 C C . PHE A 1 88 ? -8.193 0.495 -8.247 1.00 93.94 88 PHE A C 1
ATOM 663 O O . PHE A 1 88 ? -8.050 -0.641 -7.794 1.00 93.94 88 PHE A O 1
ATOM 670 N N . LYS A 1 89 ? -8.651 0.721 -9.477 1.00 77.94 89 LYS A N 1
ATOM 671 C CA . LYS A 1 89 ? -8.934 -0.344 -10.435 1.00 77.94 89 LYS A CA 1
ATOM 672 C C . LYS A 1 89 ? -7.689 -0.574 -11.286 1.00 77.94 89 LYS A C 1
ATOM 674 O O . LYS A 1 89 ? -7.286 0.325 -12.020 1.00 77.94 89 LYS A O 1
ATOM 679 N N . ALA A 1 90 ? -7.100 -1.755 -11.116 1.00 68.56 90 ALA A N 1
ATOM 680 C CA . ALA A 1 90 ? -6.015 -2.279 -11.940 1.00 68.56 90 ALA A CA 1
ATOM 681 C C . ALA A 1 90 ? -6.480 -2.601 -13.364 1.00 68.56 90 ALA A C 1
ATOM 683 O O . ALA A 1 90 ? -7.645 -3.044 -13.504 1.00 68.56 90 ALA A O 1
#

pLDDT: mean 94.25, std 5.21, range [65.69, 98.25]

Foldseek 3Di:
DCCVVVVDPDDPCVVVVCVVPPPDDDDDPLQVLLVVLPHSVLSVLLCVLLCVVVDPDDPVRSLVVLVVPPDPVCSSSSNSSSVNSVPDDD

Radius of gyration: 15.02 Å; chains: 1; bounding box: 40×28×35 Å

Secondary structure (DSSP, 8-state):
-TTTTTSSPPPTTHHHHHHHH-S------HHHHHHTTT-GGGHHHHHHHHHHTTSS--HHHHHHHHHHHS-GGGHHHHHHHHHHHHT---

Sequence (90 aa):
MPVITGSAKYPEDALETVKAKAAKVVEIDAIGLAEKSGTSRAANVVMLGVLAHSLPFSHEDWMKAIELNVKPKFIEVNKTAFEKGYAFKA